Protein AF-A0AAW6NIV1-F1 (afdb_monomer_lite)

Sequence (110 aa):
GEALLETLAERQFPVGEIYALARTDSAGEQLRFGGKSLMVQDAAAFDWTQAQLAFFAAGAQATASYIEEATNSGCLVIDLSGLFSLEPDVPLVVPDVNPFVVADYRNRNI

InterPro domains:
  IPR000534 Semialdehyde dehydrogenase, NAD-binding [PF01118] (1-102)
  IPR000534 Semialdehyde dehydrogenase, NAD-binding [SM00859] (1-105)
  IPR036291 NAD(P)-binding domain superfamily [SSF51735] (1-105)

Secondary structure (DSSP, 8-state):
-HHHHHHHHHTT---S---EEE-TTSTT-EEEETTEEEEEEEGGG--GGG-SEEEE-S-HHHHHHHHHHHHHTTPEEEESS-TTTT-TTS----TTT-GGGGGGGGGTT-

Radius of gyration: 14.13 Å; chains: 1; bounding box: 35×24×37 Å

pLDDT: mean 92.85, std 5.1, range [68.94, 97.19]

Foldseek 3Di:
DQVVLVVCQVVVPDDDDDAAEDAPVQFQDWHDHNNDIHGYHHLVPDDLLVAQEEEAPHADVVCVVCLQVNQVSNHQYDYPNCNCVPPPQDDDDDCVPCVPCPVSCVSRSD

Organism: Enterobacter cloacae (NCBI:txid550)

Structure (mmCIF, N/CA/C/O backbone):
data_AF-A0AAW6NIV1-F1
#
_entry.id   AF-A0AAW6NIV1-F1
#
loop_
_atom_site.group_PDB
_atom_site.id
_atom_site.type_symbol
_atom_site.label_atom_id
_atom_site.label_alt_id
_atom_site.label_comp_id
_atom_site.label_asym_id
_atom_site.label_entity_id
_atom_site.label_seq_id
_atom_site.pdbx_PDB_ins_code
_atom_site.Cartn_x
_atom_site.Cartn_y
_atom_site.Cartn_z
_atom_site.occupancy
_atom_site.B_iso_or_equiv
_atom_site.auth_seq_id
_atom_site.auth_comp_id
_atom_site.auth_asym_id
_atom_site.auth_atom_id
_atom_site.pdbx_PDB_model_num
ATOM 1 N N . GLY A 1 1 ? -2.107 10.087 3.148 1.00 85.75 1 GLY A N 1
ATOM 2 C CA . GLY A 1 1 ? -3.068 8.983 2.945 1.00 85.75 1 GLY A CA 1
ATOM 3 C C . GLY A 1 1 ? -4.460 9.450 2.544 1.00 85.75 1 GLY A C 1
ATOM 4 O O . GLY A 1 1 ? -5.090 8.770 1.750 1.00 85.75 1 GLY A O 1
ATOM 5 N N . GLU A 1 2 ? -4.947 10.586 3.051 1.00 90.25 2 GLU A N 1
ATOM 6 C CA . GLU A 1 2 ? -6.339 11.041 2.852 1.00 90.25 2 GLU A CA 1
ATOM 7 C C . GLU A 1 2 ? -6.784 11.112 1.386 1.00 90.25 2 GLU A C 1
ATOM 9 O O . GLU A 1 2 ? -7.775 10.483 1.035 1.00 90.25 2 GLU A O 1
ATOM 14 N N . ALA A 1 3 ? -5.998 11.746 0.509 1.00 92.62 3 ALA A N 1
ATOM 15 C CA . ALA A 1 3 ? -6.318 11.833 -0.921 1.00 92.62 3 ALA A CA 1
ATOM 16 C C . ALA A 1 3 ? -6.505 10.457 -1.597 1.00 92.62 3 ALA A C 1
ATOM 18 O O . ALA A 1 3 ? -7.302 10.312 -2.525 1.00 92.62 3 ALA A O 1
ATOM 19 N N . LEU A 1 4 ? -5.794 9.423 -1.127 1.00 93.88 4 LEU A N 1
ATOM 20 C CA . LEU A 1 4 ? -5.974 8.056 -1.615 1.00 93.88 4 LEU A CA 1
ATOM 21 C C . LEU A 1 4 ? -7.321 7.486 -1.153 1.00 93.88 4 LEU A C 1
ATOM 23 O O . LEU A 1 4 ? -8.040 6.908 -1.962 1.00 93.88 4 LEU A O 1
ATOM 27 N N . LEU A 1 5 ? -7.680 7.669 0.122 1.00 93.69 5 LEU A N 1
ATOM 28 C CA . LEU A 1 5 ? -8.976 7.240 0.657 1.00 93.69 5 LEU A CA 1
ATOM 29 C C . LEU A 1 5 ? -10.138 7.939 -0.057 1.00 93.69 5 LEU A C 1
ATOM 31 O O . LEU A 1 5 ? -11.115 7.282 -0.411 1.00 93.69 5 LEU A O 1
ATOM 35 N N . GLU A 1 6 ? -10.012 9.241 -0.316 1.00 93.50 6 GLU A N 1
ATOM 36 C CA . GLU A 1 6 ? -10.983 10.014 -1.096 1.00 93.50 6 GLU A CA 1
ATOM 37 C C . GLU A 1 6 ? -11.121 9.453 -2.513 1.00 93.50 6 GLU A C 1
ATOM 39 O O . GLU A 1 6 ? -12.223 9.097 -2.923 1.00 93.50 6 GLU A O 1
ATOM 44 N N . THR A 1 7 ? -10.005 9.251 -3.220 1.00 94.31 7 THR A N 1
ATOM 45 C CA . THR A 1 7 ? -10.010 8.702 -4.587 1.00 94.31 7 THR A CA 1
ATOM 46 C C . THR A 1 7 ? -10.643 7.308 -4.644 1.00 94.31 7 THR A C 1
ATOM 48 O O . THR A 1 7 ? -11.426 7.011 -5.549 1.00 94.31 7 THR A O 1
ATOM 51 N N . LEU A 1 8 ? -10.320 6.432 -3.686 1.00 94.75 8 LEU A N 1
ATOM 52 C CA . LEU A 1 8 ? -10.902 5.091 -3.598 1.00 94.75 8 LEU A CA 1
ATOM 53 C C . LEU A 1 8 ? -12.416 5.154 -3.346 1.00 94.75 8 LEU A C 1
ATOM 55 O O . LEU A 1 8 ? -13.166 4.383 -3.948 1.00 94.75 8 LEU A O 1
ATOM 59 N N . ALA A 1 9 ? -12.871 6.082 -2.500 1.00 93.75 9 ALA A N 1
ATOM 60 C CA . ALA A 1 9 ? -14.289 6.284 -2.222 1.00 93.75 9 ALA A CA 1
ATOM 61 C C . ALA A 1 9 ? -15.042 6.847 -3.440 1.00 93.75 9 ALA A C 1
ATOM 63 O O . ALA A 1 9 ? -16.100 6.327 -3.795 1.00 93.75 9 ALA A O 1
ATOM 64 N N . GLU A 1 10 ? -14.490 7.861 -4.111 1.00 94.75 10 GLU A N 1
ATOM 65 C CA . GLU A 1 10 ? -15.060 8.469 -5.321 1.00 94.75 10 GLU A CA 1
ATOM 66 C C . GLU A 1 10 ? -15.200 7.461 -6.461 1.00 94.75 10 GLU A C 1
ATOM 68 O O . GLU A 1 10 ? -16.224 7.416 -7.142 1.00 94.75 10 GLU A O 1
ATOM 73 N N . ARG A 1 11 ? -14.185 6.610 -6.646 1.00 95.00 11 ARG A N 1
ATOM 74 C CA . ARG A 1 11 ? -14.189 5.555 -7.667 1.00 95.00 11 ARG A CA 1
ATOM 75 C C . ARG A 1 11 ? -15.012 4.331 -7.280 1.00 95.00 11 ARG A C 1
ATOM 77 O O . ARG A 1 11 ? -15.076 3.396 -8.074 1.00 95.00 11 ARG A O 1
ATOM 84 N N . GLN A 1 12 ? -15.613 4.323 -6.087 1.00 93.19 12 GLN A N 1
ATOM 85 C CA . GLN A 1 12 ? -16.338 3.176 -5.538 1.00 93.19 12 GLN A CA 1
ATOM 86 C C . GLN A 1 12 ? -15.502 1.890 -5.623 1.00 93.19 12 GLN A C 1
ATOM 88 O O . GLN A 1 12 ? -15.998 0.834 -6.020 1.00 93.19 12 GLN A O 1
ATOM 93 N N . PHE A 1 13 ? -14.206 1.996 -5.304 1.00 93.69 13 PHE A N 1
ATOM 94 C CA . PHE A 1 13 ? -13.285 0.874 -5.418 1.00 93.69 13 PHE A CA 1
ATOM 95 C C . PHE A 1 13 ? -13.773 -0.279 -4.526 1.00 93.69 13 PHE A C 1
ATOM 97 O O . PHE A 1 13 ? -14.091 -0.045 -3.355 1.00 93.69 13 PHE A O 1
ATOM 104 N N . PRO A 1 14 ? -13.871 -1.511 -5.056 1.00 92.06 14 PRO A N 1
ATOM 105 C CA . PRO A 1 14 ? -14.451 -2.625 -4.324 1.00 92.06 14 PRO A CA 1
ATOM 106 C C . PRO A 1 14 ? -13.518 -3.049 -3.187 1.00 92.06 14 PRO A C 1
ATOM 108 O O . PRO A 1 14 ? -12.552 -3.780 -3.392 1.00 92.06 14 PRO A O 1
ATOM 111 N N . VAL A 1 15 ? -13.827 -2.589 -1.977 1.00 91.75 15 VAL A N 1
ATOM 112 C CA . VAL A 1 15 ? -13.155 -2.979 -0.734 1.00 91.75 15 VAL A CA 1
ATOM 113 C C . VAL A 1 15 ? -14.123 -3.734 0.168 1.00 91.75 15 VAL A C 1
ATOM 115 O O . VAL A 1 15 ? -15.301 -3.385 0.253 1.00 91.75 15 VAL A O 1
ATOM 118 N N . GLY A 1 16 ? -13.623 -4.766 0.847 1.00 91.31 16 GLY A N 1
ATOM 119 C CA . GLY A 1 16 ? -14.341 -5.406 1.950 1.00 91.31 16 GLY A CA 1
ATOM 120 C C . GLY A 1 16 ? -14.163 -4.597 3.232 1.00 91.31 16 GLY A C 1
ATOM 121 O O . GLY A 1 16 ? -15.090 -3.933 3.687 1.00 91.31 16 GLY A O 1
ATOM 122 N N . GLU A 1 17 ? -12.936 -4.606 3.751 1.00 93.81 17 GLU A N 1
ATOM 123 C CA . GLU A 1 17 ? -12.514 -3.871 4.945 1.00 93.81 17 GLU A CA 1
ATOM 124 C C . GLU A 1 17 ? -11.385 -2.891 4.600 1.00 93.81 17 GLU A C 1
ATOM 126 O O . GLU A 1 17 ? -10.557 -3.170 3.729 1.00 93.81 17 GLU A O 1
ATOM 131 N N . ILE A 1 18 ? -11.353 -1.737 5.275 1.00 95.06 18 ILE A N 1
ATOM 132 C CA . ILE A 1 18 ? -10.263 -0.757 5.171 1.00 95.06 18 ILE A CA 1
ATOM 133 C C . ILE A 1 18 ? -9.647 -0.529 6.544 1.00 95.06 18 ILE A C 1
ATOM 135 O O . ILE A 1 18 ? -10.336 -0.180 7.501 1.00 95.06 18 ILE A O 1
ATOM 139 N N . TYR A 1 19 ? -8.321 -0.617 6.582 1.00 95.50 19 TYR A N 1
ATOM 140 C CA . TYR A 1 19 ? -7.498 -0.301 7.738 1.00 95.50 19 TYR A CA 1
ATOM 141 C C . TYR A 1 19 ? -6.688 0.962 7.440 1.00 95.50 19 TYR A C 1
ATOM 143 O O . TYR A 1 19 ? -5.929 1.010 6.473 1.00 95.50 19 TYR A O 1
ATOM 151 N N . ALA A 1 20 ? -6.867 2.001 8.255 1.00 94.94 20 ALA A N 1
ATOM 152 C CA . ALA A 1 20 ? -6.019 3.185 8.215 1.00 94.94 20 ALA A CA 1
ATOM 153 C C . ALA A 1 20 ? -4.887 2.998 9.225 1.00 94.94 20 ALA A C 1
ATOM 155 O O . ALA A 1 20 ? -5.154 2.828 10.413 1.00 94.94 20 ALA A O 1
ATOM 156 N N . LEU A 1 21 ? -3.642 3.016 8.754 1.00 94.69 21 LEU A N 1
ATOM 157 C CA . LEU A 1 21 ? -2.460 2.798 9.582 1.00 94.69 21 LEU A CA 1
ATOM 158 C C . LEU A 1 21 ? -1.576 4.042 9.575 1.00 94.69 21 LEU A C 1
ATOM 160 O O . LEU A 1 21 ? -1.393 4.675 8.533 1.00 94.69 21 LEU A O 1
ATOM 164 N N . ALA A 1 22 ? -1.001 4.362 10.726 1.00 91.31 22 ALA A N 1
ATOM 165 C CA . ALA A 1 22 ? 0.021 5.390 10.860 1.00 91.31 22 ALA A CA 1
ATOM 166 C C . ALA A 1 22 ? 1.110 4.940 11.836 1.00 91.31 22 ALA A C 1
ATOM 168 O O . ALA A 1 22 ? 0.967 3.934 12.532 1.00 91.31 22 ALA A O 1
ATOM 169 N N . ARG A 1 23 ? 2.209 5.697 11.885 1.00 85.12 23 ARG A N 1
ATOM 170 C CA . ARG A 1 23 ? 3.168 5.571 12.985 1.00 85.12 23 ARG A CA 1
ATOM 171 C C . ARG A 1 23 ? 2.575 6.223 14.239 1.00 85.12 23 ARG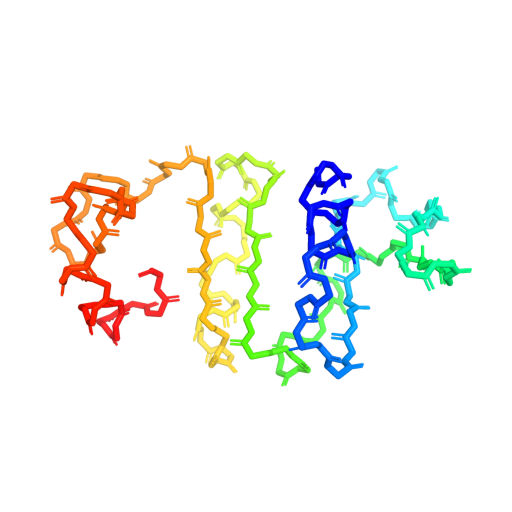 A C 1
ATOM 173 O O . ARG A 1 23 ? 1.646 7.024 14.159 1.00 85.12 23 ARG A O 1
ATOM 180 N N . THR A 1 24 ? 3.098 5.802 15.384 1.00 68.94 24 THR A N 1
ATOM 181 C CA . THR A 1 24 ? 2.631 6.007 16.766 1.00 68.94 24 THR A CA 1
ATOM 182 C C . THR A 1 24 ? 2.147 7.423 17.131 1.00 68.94 24 THR A C 1
ATOM 184 O O . THR A 1 24 ? 1.389 7.574 18.083 1.00 68.94 24 THR A O 1
ATOM 187 N N . ASP A 1 25 ? 2.552 8.461 16.400 1.00 70.00 25 ASP A N 1
ATOM 188 C CA . ASP A 1 25 ? 2.165 9.859 16.609 1.00 70.00 25 ASP A CA 1
ATOM 189 C C . ASP A 1 25 ? 0.765 10.228 16.085 1.00 70.00 25 ASP A C 1
ATOM 191 O O . ASP A 1 25 ? 0.138 11.118 16.657 1.00 70.00 25 ASP A O 1
ATOM 195 N N . SER A 1 26 ? 0.242 9.521 15.079 1.00 70.75 26 SER A N 1
ATOM 196 C CA . SER A 1 26 ? -1.104 9.765 14.513 1.00 70.75 26 SER A CA 1
ATOM 197 C C . SER A 1 26 ? -2.115 8.650 14.813 1.00 70.75 26 SER A C 1
ATOM 199 O O . SER A 1 26 ? -3.251 8.678 14.332 1.00 70.75 26 SER A O 1
ATOM 201 N N . ALA A 1 27 ? -1.733 7.646 15.607 1.00 76.12 27 ALA A N 1
ATOM 202 C CA . ALA A 1 27 ? -2.650 6.592 16.030 1.00 76.12 27 ALA A CA 1
ATOM 203 C C . ALA A 1 27 ? -3.781 7.170 16.908 1.00 76.12 27 ALA A C 1
ATOM 205 O O . ALA A 1 27 ? -3.537 7.908 17.861 1.00 76.12 27 ALA A O 1
ATOM 206 N N . GLY A 1 28 ? -5.030 6.821 16.589 1.00 80.88 28 GLY A N 1
ATOM 207 C CA . GLY A 1 28 ? -6.233 7.320 17.267 1.00 80.88 28 GLY A CA 1
ATOM 208 C C . GLY A 1 28 ? -6.940 8.490 16.572 1.00 80.88 28 GLY A C 1
ATOM 209 O O . GLY A 1 28 ? -8.057 8.836 16.965 1.00 80.88 28 GLY A O 1
ATOM 210 N N . GLU A 1 29 ? -6.353 9.065 15.519 1.00 88.75 29 GLU A N 1
ATOM 211 C CA . GLU A 1 29 ? -7.062 10.002 14.645 1.00 88.75 29 GLU A CA 1
ATOM 212 C C . GLU A 1 29 ? -8.240 9.320 13.929 1.00 88.75 29 GLU A C 1
ATOM 214 O O . GLU A 1 29 ? -8.300 8.093 13.797 1.00 88.75 29 GLU A O 1
ATOM 219 N N . GLN A 1 30 ? -9.204 10.124 13.474 1.00 90.50 30 GLN A N 1
ATOM 220 C CA . GLN A 1 30 ? -10.339 9.633 12.697 1.00 90.50 30 GLN A CA 1
ATOM 221 C C . GLN A 1 30 ? -10.302 10.174 11.275 1.00 90.50 30 GLN A C 1
ATOM 223 O O . GLN A 1 30 ? -10.344 11.383 11.060 1.00 90.50 30 GLN A O 1
ATOM 228 N N . LEU A 1 31 ? -10.302 9.257 10.312 1.00 91.31 31 LEU A N 1
ATOM 229 C CA . LEU A 1 31 ? -10.421 9.553 8.889 1.00 91.31 31 LEU A CA 1
ATOM 230 C C . LEU A 1 31 ? -11.814 9.179 8.390 1.00 91.31 31 LEU A C 1
ATOM 232 O O . LEU A 1 31 ? -12.524 8.392 9.014 1.00 91.31 31 LEU A O 1
ATOM 236 N N . ARG A 1 32 ? -12.223 9.724 7.243 1.00 90.06 32 ARG A N 1
ATOM 237 C CA . ARG A 1 32 ? -13.505 9.371 6.619 1.00 90.06 32 ARG A CA 1
ATOM 238 C C . ARG A 1 32 ? -13.278 8.564 5.353 1.00 90.06 32 ARG A C 1
ATOM 240 O O . ARG A 1 32 ? -12.448 8.918 4.526 1.00 90.06 32 ARG A O 1
ATOM 247 N N . PHE A 1 33 ? -14.067 7.509 5.184 1.00 92.38 33 PHE A N 1
ATOM 248 C CA . PHE A 1 33 ? -14.087 6.704 3.968 1.00 92.38 33 PHE A CA 1
ATOM 249 C C . PHE A 1 33 ? -15.512 6.236 3.677 1.00 92.38 33 PHE A C 1
ATOM 251 O O . PHE A 1 33 ? -16.147 5.604 4.521 1.00 92.38 33 PHE A O 1
ATOM 258 N N . GLY A 1 34 ? -16.048 6.579 2.501 1.00 85.25 34 GLY A N 1
ATOM 259 C CA . GLY A 1 34 ? -17.390 6.146 2.089 1.00 85.25 34 GLY A CA 1
ATOM 260 C C . GLY A 1 34 ? -18.498 6.508 3.091 1.00 85.25 34 GLY A C 1
ATOM 261 O O . GLY A 1 34 ? -19.393 5.707 3.347 1.00 85.25 34 GLY A O 1
ATOM 262 N N . GLY A 1 35 ? -18.401 7.679 3.733 1.00 85.25 35 GLY A N 1
ATOM 263 C CA . GLY A 1 35 ? -19.345 8.132 4.764 1.00 85.25 35 GLY A CA 1
ATOM 264 C C . GLY A 1 35 ? -19.169 7.488 6.147 1.00 85.25 35 GLY A C 1
ATOM 265 O O . GLY A 1 35 ? -19.821 7.924 7.097 1.00 85.25 35 GLY A O 1
ATOM 266 N N . LYS A 1 36 ? -18.271 6.507 6.293 1.00 88.38 36 LYS A N 1
ATOM 267 C CA . LYS A 1 36 ? -17.907 5.882 7.572 1.00 88.38 36 LYS A CA 1
ATOM 268 C C . LYS A 1 36 ? -16.694 6.576 8.189 1.00 88.38 36 LYS A C 1
ATOM 270 O O . LYS A 1 36 ? -15.889 7.174 7.476 1.00 88.38 36 LYS A O 1
ATOM 275 N N . SER A 1 37 ? -16.584 6.492 9.513 1.00 91.94 37 SER A N 1
ATOM 276 C CA . SER A 1 37 ? -15.391 6.922 10.243 1.00 91.94 37 SER A CA 1
ATOM 277 C C . SER A 1 37 ? -14.447 5.739 10.429 1.00 91.94 37 SER A C 1
ATOM 279 O O . SER A 1 37 ? -14.894 4.657 10.809 1.00 91.94 37 SER A O 1
ATOM 281 N N . LEU A 1 38 ? -13.166 5.949 10.157 1.00 93.00 38 LEU A N 1
ATOM 282 C CA . LEU A 1 38 ? -12.089 4.982 10.318 1.00 93.00 38 LEU A CA 1
ATOM 283 C C . LEU A 1 38 ? -11.169 5.468 11.430 1.00 93.00 38 LEU A C 1
ATOM 285 O O . LEU A 1 38 ? -10.669 6.589 11.367 1.00 93.00 38 LEU A O 1
ATOM 289 N N . MET A 1 39 ? -10.931 4.624 12.428 1.00 93.56 39 MET A N 1
ATOM 290 C CA . MET A 1 39 ? -9.915 4.896 13.439 1.00 93.56 39 MET A CA 1
ATOM 291 C C . MET A 1 39 ? -8.545 4.512 12.887 1.00 93.56 39 MET A C 1
ATOM 293 O O . MET A 1 39 ? -8.365 3.390 12.408 1.00 93.56 39 MET A O 1
ATOM 297 N N . VAL A 1 40 ? -7.592 5.436 12.968 1.00 94.44 40 VAL A N 1
ATOM 298 C CA . VAL A 1 40 ? -6.200 5.177 12.605 1.00 94.44 40 VAL A CA 1
ATOM 299 C C . VAL A 1 40 ? -5.568 4.276 13.664 1.00 94.44 40 VAL A C 1
ATOM 301 O O . VAL A 1 40 ? -5.604 4.592 14.854 1.00 94.44 40 VAL A O 1
ATOM 304 N N . GLN A 1 41 ? -4.996 3.156 13.23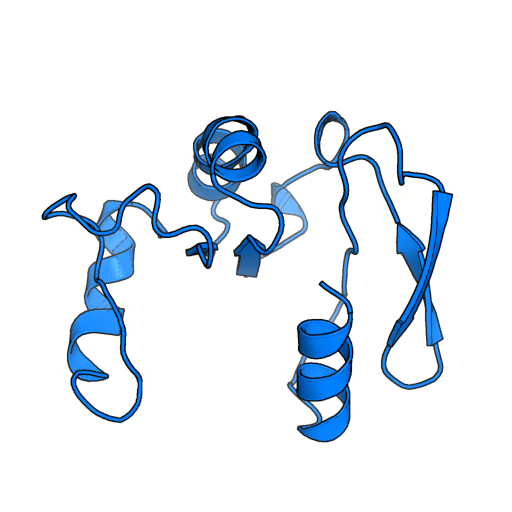3 1.00 94.62 41 GLN A N 1
ATOM 305 C CA . GLN A 1 41 ? -4.318 2.177 14.084 1.00 94.62 41 GLN A CA 1
ATOM 306 C C . GLN A 1 41 ? -2.796 2.333 13.970 1.00 94.62 41 GLN A C 1
ATOM 308 O O . GLN A 1 41 ? -2.288 2.845 12.969 1.00 94.62 41 GLN A O 1
ATOM 313 N N . ASP A 1 42 ? -2.063 1.889 14.992 1.00 93.62 42 ASP A N 1
ATOM 314 C CA . ASP A 1 42 ? -0.599 1.852 14.933 1.00 93.62 42 ASP A CA 1
ATOM 315 C C . ASP A 1 42 ? -0.151 0.712 14.009 1.00 93.62 42 ASP A C 1
ATOM 317 O O . ASP A 1 42 ? -0.468 -0.454 14.253 1.00 93.62 42 ASP A O 1
ATOM 321 N N . ALA A 1 43 ? 0.601 1.049 12.961 1.00 94.31 43 ALA A N 1
ATOM 322 C CA . ALA A 1 43 ? 1.125 0.078 12.007 1.00 94.31 43 ALA A CA 1
ATOM 323 C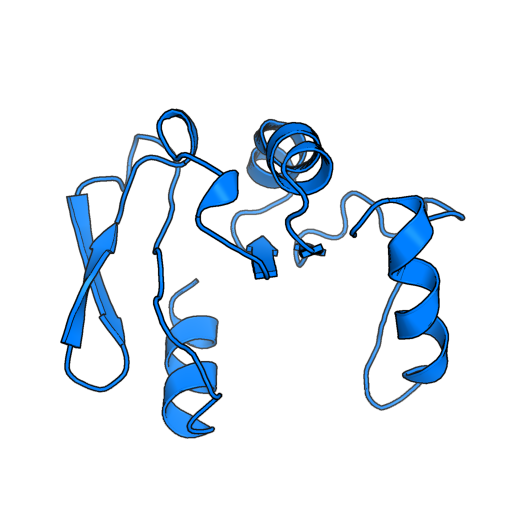 C . ALA A 1 43 ? 2.061 -0.952 12.663 1.00 94.31 43 ALA A C 1
ATOM 325 O O . ALA A 1 43 ? 2.128 -2.084 12.201 1.00 94.31 43 ALA A O 1
ATOM 326 N N . ALA A 1 44 ? 2.751 -0.594 13.754 1.00 93.12 44 ALA A N 1
ATOM 327 C CA . ALA A 1 44 ? 3.634 -1.513 14.477 1.00 93.12 44 ALA A CA 1
ATOM 328 C C . ALA A 1 44 ? 2.887 -2.590 15.280 1.00 93.12 44 ALA A C 1
ATOM 330 O O . ALA A 1 44 ? 3.482 -3.594 15.658 1.00 93.12 44 ALA A O 1
ATOM 331 N N . ALA A 1 45 ? 1.606 -2.366 15.579 1.00 93.44 45 ALA A N 1
ATOM 332 C CA . ALA A 1 45 ? 0.752 -3.318 16.289 1.00 93.44 45 ALA A CA 1
ATOM 333 C C . ALA A 1 45 ? -0.272 -3.987 15.359 1.00 93.44 45 ALA A C 1
ATOM 335 O O . ALA A 1 45 ? -1.125 -4.745 15.825 1.00 93.44 45 ALA A O 1
ATOM 336 N N . PHE A 1 46 ? -0.226 -3.671 14.064 1.00 95.56 46 PHE A N 1
ATOM 337 C CA . PHE A 1 46 ? -1.174 -4.174 13.089 1.00 95.56 46 PHE A CA 1
ATOM 338 C C . PHE A 1 46 ? -0.825 -5.601 12.668 1.00 95.56 46 PHE A C 1
ATOM 340 O O . PHE A 1 46 ? 0.324 -5.927 12.390 1.00 95.56 46 PHE A O 1
ATOM 347 N N . ASP A 1 47 ? -1.843 -6.450 12.580 1.00 96.38 47 ASP A N 1
ATOM 348 C CA . ASP A 1 47 ? -1.711 -7.796 12.036 1.00 96.38 47 ASP A CA 1
ATOM 349 C C . ASP A 1 47 ? -1.890 -7.755 10.514 1.00 96.38 47 ASP A C 1
ATOM 351 O O . ASP A 1 47 ? -3.006 -7.714 9.987 1.00 96.38 47 ASP A O 1
ATOM 355 N N . TRP A 1 48 ? -0.762 -7.772 9.804 1.00 96.56 48 TRP A N 1
ATOM 356 C CA . TRP A 1 48 ? -0.698 -7.675 8.346 1.00 96.56 48 TRP A CA 1
ATOM 357 C C . TRP A 1 48 ? -1.408 -8.813 7.604 1.00 96.56 48 TRP A C 1
ATOM 359 O O . TRP A 1 48 ? -1.733 -8.647 6.428 1.00 96.56 48 TRP A O 1
ATOM 369 N N . THR A 1 49 ? -1.722 -9.931 8.269 1.00 96.44 49 THR A N 1
ATOM 370 C CA . THR A 1 49 ? -2.490 -11.032 7.660 1.00 96.44 49 THR A CA 1
ATOM 371 C C . THR A 1 49 ? -3.954 -10.663 7.393 1.00 96.44 49 THR A C 1
ATOM 373 O O . THR A 1 49 ? -4.634 -11.331 6.612 1.00 96.44 49 THR A O 1
ATOM 376 N N . GLN A 1 50 ? -4.449 -9.576 7.997 1.00 96.69 50 GLN A N 1
ATOM 377 C CA . GLN A 1 50 ? -5.816 -9.087 7.802 1.00 96.69 50 GLN A CA 1
ATOM 378 C C . GLN A 1 50 ? -6.019 -8.348 6.472 1.00 96.69 50 GLN A C 1
ATOM 380 O O . GLN A 1 50 ? -7.159 -8.129 6.059 1.00 96.69 50 GLN A O 1
ATOM 385 N N . ALA A 1 51 ? -4.939 -7.964 5.787 1.00 97.00 51 ALA A N 1
ATOM 386 C CA . ALA A 1 51 ? -4.995 -7.201 4.548 1.00 97.00 51 ALA A CA 1
ATOM 387 C C . ALA A 1 51 ? -4.410 -7.992 3.370 1.00 97.00 51 ALA A C 1
ATOM 389 O O . ALA A 1 51 ? -3.442 -8.733 3.505 1.00 97.00 51 ALA A O 1
ATOM 390 N N . GLN A 1 52 ? -4.997 -7.808 2.187 1.00 96.25 52 GLN A N 1
ATOM 391 C CA . GLN A 1 52 ? -4.496 -8.393 0.932 1.00 96.25 52 GLN A CA 1
ATOM 392 C C . GLN A 1 52 ? -3.705 -7.382 0.098 1.00 96.25 52 GLN A C 1
ATOM 394 O O . GLN A 1 52 ? -2.844 -7.764 -0.688 1.00 96.25 52 GLN A O 1
ATOM 399 N N . LEU A 1 53 ? -4.027 -6.097 0.251 1.00 96.38 53 LEU A N 1
ATOM 400 C CA . LEU A 1 53 ? -3.448 -4.984 -0.487 1.00 96.38 53 LEU A CA 1
ATOM 401 C C . LEU A 1 53 ? -3.148 -3.855 0.499 1.00 96.38 53 LEU A C 1
ATOM 403 O O . LEU A 1 53 ? -4.031 -3.458 1.261 1.00 96.38 53 LEU A O 1
ATOM 407 N N . ALA A 1 54 ? -1.934 -3.317 0.454 1.00 96.88 54 ALA A N 1
ATOM 408 C CA . ALA A 1 54 ? -1.500 -2.223 1.307 1.00 96.88 54 ALA A CA 1
ATOM 409 C C . ALA A 1 54 ? -0.883 -1.098 0.472 1.00 96.88 54 ALA A C 1
ATOM 411 O O . ALA A 1 54 ? 0.069 -1.303 -0.273 1.00 96.88 54 ALA A O 1
ATOM 412 N N . PHE A 1 55 ? -1.399 0.119 0.629 1.00 96.44 55 PHE A N 1
ATOM 413 C CA . PHE A 1 55 ? -0.816 1.304 0.006 1.00 96.44 55 PHE A CA 1
ATOM 414 C C . PHE A 1 55 ? 0.103 2.012 0.991 1.00 96.44 55 PHE A C 1
ATOM 416 O O . PHE A 1 55 ? -0.339 2.537 2.015 1.00 96.44 55 PHE A O 1
ATOM 423 N N . PHE A 1 56 ? 1.384 2.076 0.659 1.00 96.00 56 PHE A N 1
ATOM 424 C CA . PHE A 1 56 ? 2.388 2.723 1.484 1.00 96.00 56 PHE A CA 1
ATOM 425 C C . PHE A 1 56 ? 2.538 4.184 1.051 1.00 96.00 56 PHE A C 1
ATOM 427 O O . PHE A 1 56 ? 3.309 4.533 0.161 1.00 96.00 56 PHE A O 1
ATOM 434 N N . ALA A 1 57 ? 1.762 5.051 1.704 1.00 93.38 57 ALA A N 1
ATOM 435 C CA . ALA A 1 57 ? 1.710 6.496 1.461 1.00 93.38 57 ALA A CA 1
ATOM 436 C C . ALA A 1 57 ? 2.280 7.314 2.642 1.00 93.38 57 ALA A C 1
ATOM 438 O O . ALA A 1 57 ? 1.756 8.382 2.965 1.00 93.38 57 A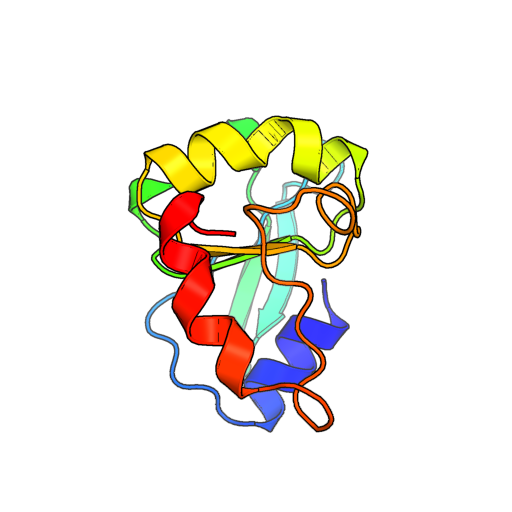LA A O 1
ATOM 439 N N . ALA A 1 58 ? 3.307 6.780 3.315 1.00 88.38 58 ALA A N 1
ATOM 440 C CA . ALA A 1 58 ? 3.894 7.322 4.551 1.00 88.38 58 ALA A CA 1
ATOM 441 C C . ALA A 1 58 ? 5.398 7.668 4.433 1.00 88.38 58 ALA A C 1
ATOM 443 O O . ALA A 1 58 ? 6.045 8.003 5.424 1.00 88.38 58 ALA A O 1
A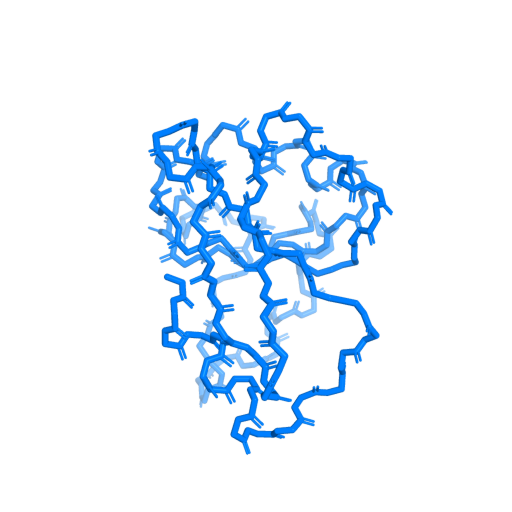TOM 444 N N . GLY A 1 59 ? 5.955 7.612 3.218 1.00 91.00 59 GLY A N 1
ATOM 445 C CA . GLY A 1 59 ? 7.356 7.932 2.935 1.00 91.00 59 GLY A CA 1
ATOM 446 C C . GLY A 1 59 ? 8.336 6.789 3.228 1.00 91.00 59 GLY A C 1
ATOM 447 O O . GLY A 1 59 ? 8.004 5.799 3.878 1.00 91.00 59 GLY A O 1
ATOM 448 N N . ALA A 1 60 ? 9.575 6.949 2.752 1.00 94.06 60 ALA A N 1
ATOM 449 C CA . ALA A 1 60 ? 10.558 5.864 2.672 1.00 94.06 60 ALA A CA 1
ATOM 450 C C . ALA A 1 60 ? 10.924 5.260 4.035 1.00 94.06 60 ALA A C 1
ATOM 452 O O . ALA A 1 60 ? 11.170 4.064 4.136 1.00 94.06 60 ALA A O 1
ATOM 453 N N . GLN A 1 61 ? 10.925 6.059 5.106 1.00 93.06 61 GLN A N 1
ATOM 454 C CA . GLN A 1 61 ? 11.237 5.560 6.446 1.00 93.06 61 GLN A CA 1
ATOM 455 C C . GLN A 1 61 ? 10.168 4.586 6.966 1.00 93.06 61 GLN A C 1
ATOM 457 O O . GLN A 1 61 ? 10.505 3.566 7.566 1.00 93.06 61 GLN A O 1
ATOM 462 N N . ALA A 1 62 ? 8.885 4.892 6.745 1.00 91.69 62 ALA A N 1
ATOM 463 C CA . ALA A 1 62 ? 7.797 3.993 7.115 1.00 91.69 62 ALA A CA 1
ATOM 464 C C . ALA A 1 62 ? 7.822 2.738 6.234 1.00 91.69 62 ALA A C 1
ATOM 466 O O . ALA A 1 62 ? 7.732 1.631 6.756 1.00 91.69 62 ALA A O 1
ATOM 467 N N . THR A 1 63 ? 8.049 2.904 4.927 1.00 95.19 63 THR A N 1
ATOM 468 C CA . THR A 1 63 ? 8.218 1.782 3.998 1.00 95.19 63 THR A CA 1
ATOM 469 C C . THR A 1 63 ? 9.324 0.836 4.447 1.00 95.19 63 THR A C 1
ATOM 471 O O . THR A 1 63 ? 9.058 -0.344 4.646 1.00 95.19 63 THR A O 1
ATOM 474 N N . ALA A 1 64 ? 10.520 1.349 4.734 1.00 95.25 64 ALA A N 1
ATOM 475 C CA . ALA A 1 64 ? 11.632 0.543 5.232 1.00 95.25 64 ALA A CA 1
ATOM 476 C C . ALA A 1 64 ? 11.318 -0.200 6.545 1.00 95.25 64 ALA A C 1
ATOM 478 O O . ALA A 1 64 ? 11.918 -1.235 6.809 1.00 95.25 64 ALA A O 1
ATOM 479 N N . SER A 1 65 ? 10.402 0.319 7.370 1.00 94.94 65 SER A N 1
ATOM 480 C CA . SER A 1 65 ? 10.076 -0.279 8.671 1.00 94.94 65 SER A CA 1
ATOM 481 C C . SER A 1 65 ? 9.112 -1.463 8.565 1.00 94.94 65 SER A C 1
ATOM 483 O O . SER A 1 65 ? 9.221 -2.384 9.366 1.00 94.94 65 SER A O 1
ATOM 485 N N . TYR A 1 66 ? 8.171 -1.437 7.614 1.00 95.81 66 TYR A N 1
ATOM 486 C CA . TYR A 1 66 ? 7.036 -2.374 7.606 1.00 95.81 66 TYR A CA 1
ATOM 487 C C . TYR A 1 66 ? 6.905 -3.210 6.333 1.00 95.81 66 TYR A C 1
ATOM 489 O O . TYR A 1 66 ? 6.133 -4.165 6.313 1.00 95.81 66 TYR A O 1
ATOM 497 N N . ILE A 1 67 ? 7.625 -2.876 5.257 1.00 95.88 67 ILE A N 1
ATOM 498 C CA . ILE A 1 67 ? 7.409 -3.536 3.965 1.00 95.88 67 ILE A CA 1
ATOM 499 C C . ILE A 1 67 ? 7.726 -5.032 4.004 1.00 95.88 67 ILE A C 1
ATOM 501 O O . ILE A 1 67 ? 6.976 -5.818 3.434 1.00 95.88 67 ILE A O 1
ATOM 505 N N . GLU A 1 68 ? 8.779 -5.449 4.713 1.00 95.50 68 GLU A N 1
ATOM 506 C CA . GLU A 1 68 ? 9.114 -6.872 4.845 1.00 95.50 68 GLU A CA 1
ATOM 507 C C . GLU A 1 68 ? 8.033 -7.625 5.623 1.00 95.50 68 GLU A C 1
ATOM 509 O O . GLU A 1 68 ? 7.623 -8.706 5.218 1.00 95.50 68 GLU A O 1
ATOM 514 N N . GLU A 1 69 ? 7.521 -7.053 6.712 1.00 96.44 69 GLU A N 1
ATOM 515 C 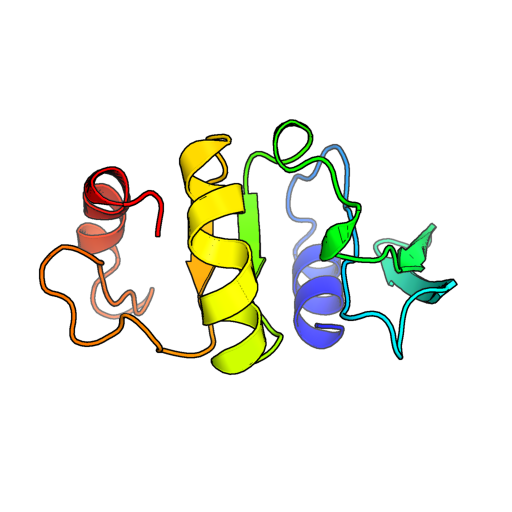CA . GLU A 1 69 ? 6.466 -7.677 7.514 1.00 96.44 69 GLU A CA 1
ATOM 516 C C . GLU A 1 69 ? 5.160 -7.822 6.718 1.00 96.44 69 GLU A C 1
ATOM 518 O O . GLU A 1 69 ? 4.563 -8.902 6.689 1.00 96.44 69 GLU A O 1
ATOM 523 N N . ALA A 1 70 ? 4.758 -6.765 6.007 1.00 97.19 70 ALA A N 1
ATOM 524 C CA . ALA A 1 70 ? 3.569 -6.760 5.163 1.00 97.19 70 ALA A CA 1
ATOM 525 C C . ALA A 1 70 ? 3.668 -7.799 4.034 1.00 97.19 70 ALA A C 1
ATOM 527 O O . ALA A 1 70 ? 2.789 -8.649 3.878 1.00 97.19 70 ALA A O 1
ATOM 528 N N . THR A 1 71 ? 4.763 -7.774 3.272 1.00 97.06 71 THR A N 1
ATOM 529 C CA . THR A 1 71 ? 4.963 -8.669 2.120 1.00 97.06 71 THR A CA 1
ATOM 530 C C . THR A 1 71 ? 5.112 -10.133 2.532 1.00 97.06 71 THR A C 1
ATOM 532 O O . THR A 1 71 ? 4.514 -11.005 1.895 1.00 97.06 71 THR A O 1
ATOM 535 N N . ASN A 1 72 ? 5.824 -10.415 3.630 1.00 96.56 72 ASN A N 1
ATOM 536 C CA . ASN A 1 72 ? 5.952 -11.766 4.190 1.00 96.56 72 ASN A CA 1
ATOM 537 C C . ASN A 1 72 ? 4.627 -12.305 4.748 1.00 96.56 72 ASN A C 1
ATOM 539 O O . ASN A 1 72 ? 4.415 -13.517 4.754 1.00 96.56 72 ASN A O 1
ATOM 543 N N . SER A 1 73 ? 3.716 -11.421 5.166 1.00 96.88 73 SER A N 1
ATOM 544 C CA . SER A 1 73 ? 2.355 -11.785 5.587 1.00 96.88 73 SER A CA 1
ATOM 545 C C . SER A 1 73 ? 1.407 -12.055 4.409 1.00 96.88 73 SER A C 1
ATOM 547 O O . SER A 1 73 ? 0.246 -12.401 4.619 1.00 96.88 73 SER A O 1
ATOM 549 N N . GLY A 1 74 ? 1.891 -11.927 3.167 1.00 95.38 74 GLY A N 1
ATOM 550 C CA . GLY A 1 74 ? 1.121 -12.155 1.942 1.00 95.38 74 GLY A CA 1
ATOM 551 C C . GLY A 1 74 ? 0.398 -10.917 1.411 1.00 95.38 74 GLY A C 1
ATOM 552 O O . GLY A 1 74 ? -0.387 -11.033 0.470 1.00 95.38 74 GLY A O 1
ATOM 553 N N . CYS A 1 75 ? 0.657 -9.742 1.988 1.00 96.75 75 CYS A N 1
ATOM 554 C CA . CYS A 1 75 ? 0.098 -8.481 1.523 1.00 96.75 75 CYS A CA 1
ATOM 555 C C . CYS A 1 75 ? 0.811 -8.033 0.239 1.00 96.75 75 CYS A C 1
ATOM 557 O O . CYS A 1 75 ? 2.039 -7.958 0.207 1.00 96.75 75 CYS A O 1
ATOM 559 N N . LEU A 1 76 ? 0.052 -7.690 -0.803 1.00 97.12 76 LEU A N 1
ATOM 560 C CA . LEU A 1 76 ? 0.586 -6.958 -1.949 1.00 97.12 76 LEU A CA 1
ATOM 561 C C . LEU A 1 76 ? 0.761 -5.490 -1.554 1.00 97.12 76 LEU A C 1
ATOM 563 O O . LEU A 1 76 ? -0.208 -4.824 -1.193 1.00 97.12 76 LEU A O 1
ATOM 567 N N . VAL A 1 77 ? 1.981 -4.979 -1.622 1.00 97.19 77 VAL A N 1
ATOM 568 C CA . VAL A 1 77 ? 2.309 -3.602 -1.260 1.00 97.19 77 VAL A CA 1
ATOM 569 C C . VAL A 1 77 ? 2.401 -2.746 -2.517 1.00 97.19 77 VAL A C 1
ATOM 571 O O . VAL A 1 77 ? 3.050 -3.121 -3.474 1.00 97.19 77 VAL A O 1
ATOM 574 N N . ILE A 1 78 ? 1.772 -1.572 -2.508 1.00 96.56 78 ILE A N 1
ATOM 575 C CA . ILE A 1 78 ? 1.994 -0.516 -3.501 1.00 96.56 78 ILE A CA 1
ATOM 576 C C . ILE A 1 78 ? 2.746 0.609 -2.792 1.00 96.56 78 ILE A C 1
ATOM 578 O O . ILE A 1 78 ? 2.157 1.353 -1.999 1.00 96.56 78 ILE A O 1
ATOM 582 N N . ASP A 1 79 ? 4.048 0.723 -3.054 1.00 96.19 79 ASP A N 1
ATOM 583 C CA . ASP A 1 79 ? 4.900 1.756 -2.459 1.00 96.19 79 ASP A CA 1
ATOM 584 C C . ASP A 1 79 ? 4.863 3.061 -3.261 1.00 96.19 79 ASP A C 1
ATOM 586 O O . ASP A 1 79 ? 5.255 3.115 -4.423 1.00 96.19 79 ASP A O 1
ATOM 590 N N . LEU A 1 80 ? 4.432 4.144 -2.610 1.00 95.00 80 LEU A N 1
ATOM 591 C CA . LEU A 1 80 ? 4.448 5.491 -3.185 1.00 95.00 80 LEU A CA 1
ATOM 592 C C . LEU A 1 80 ? 5.685 6.294 -2.758 1.00 95.00 80 LEU A C 1
ATOM 594 O O . LEU A 1 80 ? 5.832 7.449 -3.157 1.00 95.00 80 LEU A O 1
ATOM 598 N N . SER A 1 81 ? 6.562 5.723 -1.923 1.00 94.56 81 SER A N 1
ATOM 599 C CA . SER A 1 81 ? 7.790 6.388 -1.477 1.00 94.56 81 SER A CA 1
ATOM 600 C C . SER A 1 81 ? 8.931 6.303 -2.489 1.00 94.56 81 SER A C 1
ATOM 602 O O . SER A 1 81 ? 9.813 7.161 -2.488 1.00 94.56 81 SER A O 1
ATOM 604 N N . GLY A 1 82 ? 8.905 5.281 -3.347 1.00 93.38 82 GLY A N 1
ATOM 605 C CA . GLY A 1 82 ? 9.937 5.018 -4.339 1.00 93.38 82 GLY A CA 1
ATOM 606 C C . GLY A 1 82 ? 11.211 4.407 -3.755 1.00 93.38 82 GLY A C 1
ATOM 607 O O . GLY A 1 82 ? 12.253 4.462 -4.409 1.00 93.38 82 GLY A O 1
ATOM 608 N N . LEU A 1 83 ? 11.145 3.834 -2.547 1.00 95.81 83 LEU A N 1
ATOM 609 C CA . LEU A 1 83 ? 12.297 3.236 -1.867 1.00 95.81 83 LEU A CA 1
ATOM 610 C C . LEU A 1 83 ? 12.908 2.084 -2.682 1.00 95.81 83 LEU A C 1
ATOM 612 O O . LEU A 1 83 ? 14.123 1.911 -2.673 1.00 95.81 83 LEU A O 1
ATOM 616 N N . PHE A 1 84 ? 12.075 1.350 -3.422 1.00 93.81 84 PHE A N 1
ATOM 617 C CA . PHE A 1 84 ? 12.475 0.192 -4.227 1.00 93.81 84 PHE A CA 1
ATOM 618 C C . PHE A 1 84 ? 12.520 0.477 -5.738 1.00 93.81 84 PHE A C 1
ATOM 620 O O . PHE A 1 84 ? 12.723 -0.438 -6.524 1.00 93.81 84 PHE A O 1
ATOM 627 N N . SER A 1 85 ? 12.379 1.734 -6.177 1.00 92.56 85 SER A N 1
ATOM 628 C CA . SER A 1 85 ? 12.249 2.081 -7.609 1.00 92.56 85 SER A CA 1
ATOM 629 C C . SER A 1 85 ? 13.443 1.688 -8.490 1.00 92.56 85 SER A C 1
ATOM 631 O O . SER A 1 85 ? 13.318 1.687 -9.713 1.00 92.56 85 SER A O 1
ATOM 633 N N . LEU A 1 86 ? 14.613 1.444 -7.891 1.00 93.50 86 LEU A N 1
ATOM 634 C CA . LEU A 1 86 ? 15.836 1.037 -8.593 1.00 93.50 86 LEU A CA 1
ATOM 635 C C . LEU A 1 86 ? 16.125 -0.464 -8.467 1.00 93.50 86 LEU A C 1
ATOM 637 O O . LEU A 1 86 ? 17.074 -0.944 -9.087 1.00 93.50 86 LEU A O 1
ATOM 641 N N . GLU A 1 87 ? 15.338 -1.191 -7.673 1.00 94.31 87 GLU A N 1
ATOM 642 C CA . GLU A 1 87 ? 15.518 -2.625 -7.481 1.00 94.31 87 GLU A CA 1
ATOM 643 C C . GLU A 1 87 ? 14.973 -3.379 -8.702 1.00 94.31 87 GLU A C 1
ATOM 645 O O . GLU A 1 87 ? 13.815 -3.198 -9.080 1.00 94.31 87 GLU A O 1
ATOM 650 N N . PRO A 1 88 ? 15.790 -4.215 -9.363 1.00 92.12 88 PRO A N 1
ATOM 651 C CA . PRO A 1 88 ? 15.414 -4.842 -10.629 1.00 92.12 88 PRO A CA 1
ATOM 652 C C . PRO A 1 88 ? 14.309 -5.899 -10.485 1.00 92.12 88 PRO A C 1
ATOM 654 O O . PRO A 1 88 ? 13.717 -6.298 -11.485 1.00 92.12 88 PRO A O 1
ATOM 657 N N . ASP A 1 89 ? 14.057 -6.380 -9.267 1.00 92.31 89 ASP A N 1
ATOM 658 C CA . ASP A 1 89 ? 13.017 -7.350 -8.928 1.00 92.31 89 ASP A CA 1
ATOM 659 C C . ASP A 1 89 ? 11.696 -6.697 -8.481 1.00 92.31 89 ASP A C 1
ATOM 661 O O . ASP A 1 89 ? 10.750 -7.425 -8.176 1.00 92.31 89 ASP A O 1
ATOM 665 N N . VAL A 1 90 ? 11.607 -5.359 -8.488 1.00 95.50 90 VAL A N 1
ATOM 666 C CA . VAL A 1 90 ? 10.399 -4.592 -8.146 1.00 95.50 90 VAL A CA 1
ATOM 667 C C . VAL A 1 90 ? 9.934 -3.768 -9.359 1.00 95.50 90 VAL A C 1
ATOM 669 O O . VAL A 1 90 ? 10.685 -2.934 -9.870 1.00 95.50 90 VAL A O 1
ATOM 672 N N . PRO A 1 91 ? 8.702 -3.964 -9.862 1.00 96.00 91 PRO A N 1
ATOM 673 C CA . PRO A 1 91 ? 8.217 -3.236 -11.028 1.00 96.00 91 PRO A CA 1
ATOM 674 C C . PRO A 1 91 ? 7.891 -1.774 -10.698 1.00 96.00 91 PRO A C 1
ATOM 676 O O . PRO A 1 91 ? 6.984 -1.467 -9.928 1.00 96.00 91 PRO A O 1
ATOM 679 N N . LEU A 1 92 ? 8.557 -0.838 -11.376 1.00 95.88 92 LEU A N 1
ATOM 680 C CA . LEU A 1 92 ? 8.161 0.571 -11.360 1.00 95.88 92 LEU A CA 1
ATOM 681 C C . LEU A 1 92 ? 6.993 0.801 -12.334 1.00 95.88 92 LEU A C 1
ATOM 683 O O . LEU A 1 92 ? 7.194 0.885 -13.549 1.00 95.88 92 LEU A O 1
ATOM 687 N N . VAL A 1 93 ? 5.771 0.905 -11.808 1.00 95.81 93 VAL A N 1
ATOM 688 C CA . VAL A 1 93 ? 4.542 0.987 -12.617 1.00 95.81 93 VAL A CA 1
ATOM 689 C C . VAL A 1 93 ? 4.058 2.429 -12.800 1.00 95.81 93 VAL A C 1
ATOM 691 O O . VAL A 1 93 ? 3.785 3.148 -11.843 1.00 95.81 93 VAL A O 1
ATOM 694 N N . VAL A 1 94 ? 3.845 2.815 -14.055 1.00 94.81 94 VAL A N 1
ATOM 695 C CA . VAL A 1 94 ? 3.095 3.998 -14.486 1.00 94.81 94 VAL A CA 1
ATOM 696 C C . VAL A 1 94 ? 1.919 3.503 -15.343 1.00 94.81 94 VAL A C 1
ATOM 698 O O . VAL A 1 94 ? 2.144 3.056 -16.472 1.00 94.81 94 VAL A O 1
ATOM 701 N N . PRO A 1 95 ? 0.667 3.561 -14.845 1.00 92.44 95 PRO A N 1
ATOM 702 C CA . PRO A 1 95 ? -0.475 2.873 -15.459 1.00 92.44 95 PRO A CA 1
ATOM 703 C C . PRO A 1 95 ? -0.687 3.134 -16.956 1.00 92.44 95 PRO A C 1
ATOM 705 O O . PRO A 1 95 ? -1.017 2.209 -17.692 1.00 92.44 95 PRO A O 1
ATOM 708 N N . ASP A 1 96 ? -0.453 4.363 -17.420 1.00 95.44 96 ASP A N 1
ATOM 709 C CA . ASP A 1 96 ? -0.662 4.748 -18.823 1.00 95.44 96 ASP A CA 1
ATOM 710 C C . ASP A 1 96 ? 0.553 4.485 -19.733 1.00 95.44 96 ASP A C 1
ATOM 712 O O . ASP A 1 96 ? 0.458 4.630 -20.950 1.00 95.44 96 ASP A O 1
ATOM 716 N N . VAL A 1 97 ? 1.705 4.112 -19.166 1.00 97.06 97 VAL A N 1
ATOM 717 C CA . VAL A 1 97 ? 2.971 3.958 -19.905 1.00 97.06 97 VAL A CA 1
ATOM 718 C C . VAL A 1 97 ? 3.412 2.499 -19.962 1.00 97.06 97 VAL A C 1
ATOM 720 O O . VAL A 1 97 ? 3.769 2.005 -21.031 1.00 97.06 97 VAL A O 1
ATOM 723 N N . ASN A 1 98 ? 3.392 1.792 -18.832 1.00 96.06 98 ASN A N 1
ATOM 724 C CA . ASN A 1 98 ? 3.903 0.424 -18.721 1.00 96.06 98 ASN A CA 1
ATOM 725 C C . ASN A 1 98 ? 3.033 -0.490 -17.830 1.00 96.06 98 ASN A C 1
ATOM 727 O O . ASN A 1 98 ? 3.558 -1.179 -16.958 1.00 96.06 98 ASN A O 1
ATOM 731 N N . PRO A 1 99 ? 1.710 -0.593 -18.062 1.00 95.06 99 PRO A N 1
ATOM 732 C CA . PRO A 1 99 ? 0.825 -1.405 -17.218 1.00 95.06 99 PRO A CA 1
ATOM 733 C C . PRO A 1 99 ? 1.180 -2.898 -17.218 1.00 95.06 99 PRO A C 1
ATOM 735 O O . PRO A 1 99 ? 0.852 -3.617 -16.282 1.00 95.06 99 PRO A O 1
ATOM 738 N N . PHE A 1 100 ? 1.855 -3.378 -18.262 1.00 94.44 100 PHE A N 1
ATOM 739 C CA . PHE A 1 100 ? 2.223 -4.783 -18.428 1.00 94.44 100 PHE A CA 1
ATOM 740 C C . PHE A 1 100 ? 3.252 -5.278 -17.402 1.00 94.44 100 PHE A C 1
ATOM 742 O O . PHE A 1 100 ? 3.261 -6.471 -17.116 1.00 94.44 100 PHE A O 1
ATOM 749 N N . VAL A 1 101 ? 4.072 -4.391 -16.822 1.00 94.00 101 VAL A N 1
ATOM 750 C CA . VAL A 1 101 ? 5.080 -4.788 -15.819 1.00 94.00 101 VAL A CA 1
ATOM 751 C C . VAL A 1 101 ? 4.467 -5.116 -14.462 1.00 94.00 101 VAL A C 1
ATOM 753 O O . VAL A 1 101 ? 5.127 -5.709 -13.619 1.00 94.00 101 VAL A O 1
ATOM 756 N N . VAL A 1 102 ? 3.191 -4.767 -14.235 1.00 92.62 102 VAL A N 1
ATOM 757 C CA . VAL A 1 102 ? 2.541 -5.011 -12.942 1.00 92.62 102 VAL A CA 1
ATOM 758 C C . VAL A 1 102 ? 2.585 -6.490 -12.571 1.00 92.62 102 VAL A C 1
ATOM 760 O O . VAL A 1 102 ? 2.754 -6.806 -11.408 1.00 92.62 102 VAL A O 1
ATOM 763 N N . ALA A 1 103 ? 2.513 -7.412 -13.537 1.00 91.06 103 ALA A N 1
ATOM 764 C CA . ALA A 1 103 ? 2.528 -8.851 -13.272 1.00 91.06 103 ALA A CA 1
ATOM 765 C C . ALA A 1 103 ? 3.806 -9.348 -12.560 1.00 91.06 103 ALA A C 1
ATOM 767 O O . ALA A 1 103 ? 3.770 -10.414 -11.938 1.00 91.06 103 ALA A O 1
ATOM 768 N N . ASP A 1 104 ? 4.891 -8.571 -12.613 1.00 92.31 104 ASP A N 1
ATOM 769 C CA . ASP A 1 104 ? 6.192 -8.910 -12.035 1.00 92.31 104 ASP A CA 1
ATOM 770 C C . ASP A 1 104 ? 6.267 -8.641 -10.517 1.00 92.31 104 ASP A C 1
ATOM 772 O O . ASP A 1 104 ? 7.237 -9.055 -9.880 1.00 92.31 104 ASP A O 1
ATOM 776 N N . TYR A 1 105 ? 5.219 -8.059 -9.902 1.00 92.00 105 TYR A N 1
ATOM 777 C CA . TYR A 1 105 ? 5.158 -7.778 -8.452 1.00 92.00 105 TYR A CA 1
ATOM 778 C C . TYR A 1 105 ? 5.437 -9.024 -7.597 1.00 92.00 105 TYR A C 1
ATOM 780 O O . TYR A 1 105 ? 5.898 -8.941 -6.461 1.00 92.00 105 TYR A O 1
ATOM 788 N N . ARG A 1 106 ? 5.138 -10.216 -8.132 1.00 89.94 106 ARG A N 1
ATOM 789 C CA . ARG A 1 106 ? 5.174 -11.503 -7.416 1.00 89.94 106 ARG A CA 1
ATOM 790 C C . ARG A 1 106 ? 6.554 -11.888 -6.894 1.00 89.94 106 ARG A C 1
ATOM 792 O O . ARG A 1 106 ? 6.634 -12.757 -6.033 1.00 89.94 106 ARG A O 1
ATOM 799 N N . ASN A 1 107 ? 7.617 -11.268 -7.403 1.00 89.12 107 ASN A N 1
ATOM 800 C CA . ASN A 1 107 ? 8.974 -11.519 -6.925 1.00 89.12 107 ASN A CA 1
ATOM 801 C C . ASN A 1 107 ? 9.158 -11.056 -5.472 1.00 89.12 107 ASN A C 1
ATOM 803 O O . ASN A 1 107 ? 9.880 -11.699 -4.712 1.00 89.12 107 ASN A O 1
ATOM 807 N N . ARG A 1 108 ? 8.496 -9.955 -5.090 1.00 92.38 108 ARG A N 1
ATOM 808 C CA . ARG A 1 108 ? 8.661 -9.298 -3.783 1.00 92.38 108 ARG A CA 1
ATOM 809 C C . ARG A 1 108 ? 7.348 -8.958 -3.077 1.00 92.38 108 ARG A C 1
ATOM 811 O O . ARG A 1 108 ? 7.391 -8.547 -1.926 1.00 92.38 108 ARG A O 1
ATOM 818 N N . ASN A 1 109 ? 6.204 -9.152 -3.737 1.00 96.06 109 ASN A N 1
ATOM 819 C CA . ASN A 1 109 ? 4.899 -8.601 -3.358 1.00 96.06 109 ASN A CA 1
ATOM 820 C C . ASN A 1 109 ? 4.910 -7.064 -3.226 1.00 96.06 109 ASN A C 1
ATOM 822 O O . ASN A 1 109 ? 4.191 -6.525 -2.388 1.00 96.06 109 ASN A O 1
ATOM 826 N N . ILE A 1 110 ? 5.712 -6.373 -4.046 1.00 95.19 110 ILE A N 1
ATOM 827 C CA . ILE A 1 110 ? 5.847 -4.904 -4.109 1.00 95.19 110 ILE A CA 1
ATOM 828 C C . ILE A 1 110 ? 5.628 -4.460 -5.556 1.00 95.19 110 ILE A C 1
ATOM 830 O O . ILE A 1 110 ? 6.100 -5.208 -6.443 1.00 95.19 110 ILE A O 1
#